Protein AF-A0A354TDZ9-F1 (afdb_monomer_lite)

Secondary structure (DSSP, 8-state):
-HHHHHHHHHHHHHHHHHHHHHHHHHHHHHHHHHHHHHHHHHHHHHHHHHHHHHHHSSPPPHHHHHHHHTTT-SS-GGGEEEESSPPP-GGG---SS--TTTT--EEEEE-SSSEEEEETTTTEES--SSHHHHHHHHHHHHHHHHHHHHHHHHHHHHHHHHTS--------

Sequence (172 aa):
MFLKLLSWLFYGAAILPTLVFVMTITGAERTAKENREQRQDLLNVAAVVEGFRQKHAYLPSKGEFNELTSDLCRHRPWQYELLTTQPSAERGFRLSNWSADEAQFAIRYWRGEWDEFYDSKSRQTTLDDTSEASFWIKDSLIFGWIGLGCACSGWLTARVRKKQPSRRLERD

Structure (mmCIF, N/CA/C/O backbone):
data_AF-A0A354TDZ9-F1
#
_entry.id   AF-A0A354TDZ9-F1
#
loop_
_atom_site.group_PDB
_atom_site.id
_atom_site.type_symbol
_atom_site.label_atom_id
_atom_site.label_alt_id
_atom_site.label_comp_id
_atom_site.label_asym_id
_atom_site.label_entity_id
_atom_site.label_seq_id
_atom_site.pdbx_PDB_ins_code
_atom_site.Cartn_x
_atom_site.Cartn_y
_atom_site.Cartn_z
_atom_site.occupancy
_atom_site.B_iso_or_equiv
_atom_site.auth_seq_id
_atom_site.auth_comp_id
_atom_site.auth_asym_id
_atom_site.auth_atom_id
_atom_site.pdbx_PDB_model_num
ATOM 1 N N . MET A 1 1 ? 38.192 -1.337 -44.338 1.00 64.50 1 MET A N 1
ATOM 2 C CA . MET A 1 1 ? 38.300 -1.291 -42.861 1.00 64.50 1 MET A CA 1
ATOM 3 C C . MET A 1 1 ? 37.267 -0.345 -42.239 1.00 64.50 1 MET A C 1
ATOM 5 O O . MET A 1 1 ? 36.463 -0.807 -41.442 1.00 64.50 1 MET A O 1
ATOM 9 N N . PHE A 1 2 ? 37.183 0.912 -42.693 1.00 68.69 2 PHE A N 1
ATOM 10 C CA . PHE A 1 2 ? 36.253 1.946 -42.196 1.00 68.69 2 PHE A CA 1
ATOM 11 C C . PHE A 1 2 ? 34.769 1.521 -42.100 1.00 68.69 2 PHE A C 1
ATOM 13 O O . PHE A 1 2 ? 34.106 1.733 -41.093 1.00 68.69 2 PHE A O 1
ATOM 20 N N . LEU A 1 3 ? 34.256 0.819 -43.114 1.00 63.66 3 LEU A N 1
ATOM 21 C CA . LEU A 1 3 ? 32.854 0.377 -4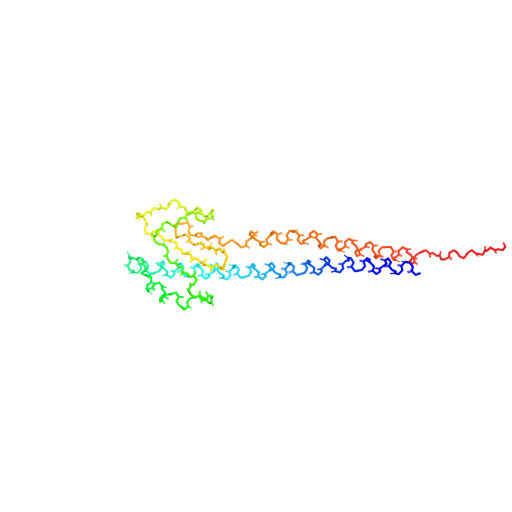3.165 1.00 63.66 3 LEU A CA 1
ATOM 22 C C . LEU A 1 3 ? 32.494 -0.745 -42.181 1.00 63.66 3 LEU A C 1
ATOM 24 O O . LEU A 1 3 ? 31.339 -0.841 -41.775 1.00 63.66 3 LEU A O 1
ATOM 28 N N . LYS A 1 4 ? 33.458 -1.593 -41.798 1.00 67.81 4 LYS A N 1
ATOM 29 C CA . LYS A 1 4 ? 33.232 -2.592 -40.741 1.00 67.81 4 LYS A CA 1
ATOM 30 C C . LYS A 1 4 ? 33.136 -1.891 -39.387 1.00 67.81 4 LYS A C 1
ATOM 32 O O . LYS A 1 4 ? 32.234 -2.197 -38.624 1.00 67.81 4 LYS A O 1
ATOM 37 N N . LEU A 1 5 ? 33.992 -0.898 -39.149 1.00 72.19 5 LEU A N 1
ATOM 38 C CA . LEU A 1 5 ? 33.957 -0.074 -37.940 1.00 72.19 5 LEU A CA 1
ATOM 39 C C . LEU A 1 5 ? 32.613 0.657 -37.790 1.00 72.19 5 LEU A C 1
ATOM 41 O O . LEU A 1 5 ? 32.006 0.609 -36.727 1.00 72.19 5 LEU A O 1
ATOM 45 N N . LEU A 1 6 ? 32.099 1.233 -38.883 1.00 70.62 6 LEU A N 1
ATOM 46 C CA . LEU A 1 6 ? 30.793 1.897 -38.901 1.00 70.62 6 LEU A CA 1
ATOM 47 C C . LEU A 1 6 ? 29.647 0.933 -38.544 1.00 70.62 6 LEU A C 1
ATOM 49 O O . LEU A 1 6 ? 28.806 1.247 -37.713 1.00 70.62 6 LEU A O 1
ATOM 53 N N . SER A 1 7 ? 29.636 -0.268 -39.132 1.00 66.44 7 SER A N 1
ATOM 54 C CA . SER A 1 7 ? 28.631 -1.297 -38.834 1.00 66.44 7 SER A CA 1
ATOM 55 C C . SER A 1 7 ? 28.655 -1.732 -37.368 1.00 66.44 7 SER A C 1
ATOM 57 O O . SER A 1 7 ? 27.592 -1.902 -36.781 1.00 66.44 7 SER A O 1
ATOM 59 N N . TRP A 1 8 ? 29.838 -1.900 -36.777 1.00 73.88 8 TRP A N 1
ATOM 60 C CA . TRP A 1 8 ? 29.976 -2.255 -35.363 1.00 73.88 8 TRP A CA 1
ATOM 61 C C . TRP A 1 8 ? 29.487 -1.139 -34.435 1.00 73.88 8 TRP A C 1
ATOM 63 O O . TRP A 1 8 ? 28.824 -1.432 -33.443 1.00 73.88 8 TRP A O 1
ATOM 73 N N . LEU A 1 9 ? 29.726 0.127 -34.792 1.00 74.00 9 LEU A N 1
ATOM 74 C CA . LEU A 1 9 ? 29.182 1.277 -34.064 1.00 74.00 9 LEU A CA 1
ATOM 75 C C . LEU A 1 9 ? 27.648 1.311 -34.112 1.00 74.00 9 LEU A C 1
ATOM 77 O O . LEU A 1 9 ? 27.023 1.538 -33.082 1.00 74.00 9 LEU A O 1
ATOM 81 N N . PHE A 1 10 ? 27.030 1.007 -35.260 1.00 69.12 10 PHE A N 1
ATOM 82 C CA . PHE A 1 10 ? 25.567 0.918 -35.369 1.00 69.12 10 PHE A CA 1
ATOM 83 C C . PHE A 1 10 ? 24.971 -0.232 -34.547 1.00 69.12 10 PHE A C 1
ATOM 85 O O . PHE A 1 10 ? 23.949 -0.040 -33.893 1.00 69.12 10 PHE A O 1
ATOM 92 N N . TYR A 1 11 ? 25.605 -1.410 -34.532 1.00 71.12 11 TYR A N 1
ATOM 93 C CA . TYR A 1 11 ? 25.144 -2.523 -33.693 1.00 71.12 11 TYR A CA 1
ATOM 94 C C . TYR A 1 11 ? 25.294 -2.211 -32.200 1.00 71.12 11 TYR A C 1
ATOM 96 O O . TYR A 1 11 ? 24.349 -2.421 -31.443 1.00 71.12 11 TYR A O 1
ATOM 104 N N . GLY A 1 12 ? 26.428 -1.642 -31.777 1.00 72.69 12 GLY A N 1
ATOM 105 C CA . GLY A 1 12 ? 26.620 -1.200 -30.392 1.00 72.69 12 GLY A CA 1
ATOM 106 C C . GLY A 1 12 ? 25.602 -0.135 -29.969 1.00 72.69 12 GLY A C 1
ATOM 107 O O . GLY A 1 12 ? 25.021 -0.231 -28.889 1.00 72.69 12 GLY A O 1
ATOM 108 N N . ALA A 1 13 ? 25.315 0.822 -30.857 1.00 73.56 13 ALA A N 1
ATOM 109 C CA . ALA A 1 13 ? 24.330 1.876 -30.629 1.00 73.56 13 ALA A CA 1
ATOM 110 C C . ALA A 1 13 ? 22.876 1.371 -30.590 1.00 73.56 13 ALA A C 1
ATOM 112 O O . ALA A 1 13 ? 22.037 2.038 -30.000 1.00 73.56 13 ALA A O 1
ATOM 113 N N . ALA A 1 14 ? 22.561 0.212 -31.181 1.00 70.81 14 ALA A N 1
ATOM 114 C CA . ALA A 1 14 ? 21.224 -0.388 -31.126 1.00 70.81 14 ALA A CA 1
ATOM 115 C C . ALA A 1 14 ? 21.026 -1.315 -29.911 1.00 70.81 14 ALA A C 1
ATOM 117 O O . ALA A 1 14 ? 19.924 -1.397 -29.367 1.00 70.81 14 ALA A O 1
ATOM 118 N N . ILE A 1 15 ? 22.081 -1.997 -29.453 1.00 78.81 15 ILE A N 1
ATOM 119 C CA . ILE A 1 15 ? 22.007 -2.947 -28.329 1.00 78.81 15 ILE A CA 1
ATOM 120 C C . ILE A 1 15 ? 21.742 -2.226 -27.003 1.00 78.81 15 ILE A C 1
ATOM 122 O O . ILE A 1 15 ? 20.898 -2.663 -26.225 1.00 78.81 15 ILE A O 1
ATOM 126 N N . LEU A 1 16 ? 22.431 -1.110 -26.758 1.00 75.38 16 LEU A N 1
ATOM 127 C CA . LEU A 1 16 ? 22.351 -0.373 -25.493 1.00 75.38 16 LEU A CA 1
ATOM 128 C C . LEU A 1 16 ? 20.934 0.171 -25.204 1.00 75.38 16 LEU A C 1
ATOM 130 O O . LEU A 1 16 ? 20.402 -0.133 -24.137 1.00 75.38 16 LEU A O 1
ATOM 134 N N . PRO A 1 17 ? 20.260 0.869 -26.141 1.00 75.19 17 PRO A N 1
ATOM 135 C CA . PRO A 1 17 ? 18.875 1.312 -25.957 1.00 75.19 17 PRO A CA 1
ATOM 136 C C . PRO A 1 17 ? 17.895 0.149 -25.794 1.00 75.19 17 PRO A C 1
ATOM 138 O O . PRO A 1 17 ? 16.965 0.238 -25.000 1.00 75.19 17 PRO A O 1
ATOM 141 N N . THR A 1 18 ? 18.121 -0.960 -26.506 1.00 72.88 18 THR A N 1
ATOM 142 C CA . THR A 1 18 ? 17.263 -2.151 -26.411 1.00 72.88 18 THR A CA 1
ATOM 143 C C . THR A 1 18 ? 17.387 -2.820 -25.039 1.00 72.88 18 THR A C 1
ATOM 145 O O . THR A 1 18 ? 16.381 -3.214 -24.457 1.00 72.88 18 THR A O 1
ATOM 148 N N . LEU A 1 19 ? 18.598 -2.910 -24.480 1.00 77.19 19 LEU A N 1
ATOM 149 C CA . LEU A 1 19 ? 18.806 -3.422 -23.121 1.00 77.19 19 LEU A CA 1
ATOM 150 C C . LEU A 1 19 ? 18.146 -2.525 -22.069 1.00 77.19 19 LEU A C 1
ATOM 152 O O . LEU A 1 19 ? 17.471 -3.039 -21.180 1.00 77.19 19 LEU A O 1
ATOM 156 N N . VAL A 1 20 ? 18.281 -1.202 -22.199 1.00 75.25 20 VAL A N 1
ATOM 157 C CA . VAL A 1 20 ? 17.606 -0.238 -21.312 1.00 75.25 20 VAL A CA 1
ATOM 158 C C . VAL A 1 20 ? 16.083 -0.376 -21.413 1.00 75.25 20 VAL A C 1
ATOM 160 O O . VAL A 1 20 ? 15.402 -0.399 -20.390 1.00 75.25 20 VAL A O 1
ATOM 163 N N . PHE A 1 21 ? 15.539 -0.549 -22.619 1.00 75.88 21 PHE A N 1
ATOM 164 C CA . PHE A 1 21 ? 14.111 -0.792 -22.838 1.00 75.88 21 PHE A CA 1
ATOM 165 C C . PHE A 1 21 ? 13.612 -2.070 -22.143 1.00 75.88 21 PHE A C 1
ATOM 167 O O . PHE A 1 21 ? 12.611 -2.050 -21.432 1.00 75.88 21 PHE A O 1
ATOM 174 N N . VAL A 1 22 ? 14.337 -3.183 -22.279 1.00 75.44 22 VAL A N 1
ATOM 175 C CA . VAL A 1 22 ? 13.959 -4.447 -21.625 1.00 75.44 22 VAL A CA 1
ATOM 176 C C . VAL A 1 22 ? 14.064 -4.340 -20.100 1.00 75.44 22 VAL A C 1
ATOM 178 O O . VAL A 1 22 ? 13.172 -4.805 -19.390 1.00 75.44 22 VAL A O 1
ATOM 181 N N . MET A 1 23 ? 15.117 -3.704 -19.576 1.00 74.44 23 MET A N 1
ATOM 182 C CA . MET A 1 23 ? 15.278 -3.493 -18.130 1.00 74.44 23 MET A CA 1
ATOM 183 C C . MET A 1 23 ? 14.179 -2.599 -17.543 1.00 74.44 23 MET A C 1
ATOM 185 O O . MET A 1 23 ? 13.682 -2.870 -16.455 1.00 74.44 23 MET A O 1
ATOM 189 N N . THR A 1 24 ? 13.766 -1.558 -18.264 1.00 72.75 24 THR A N 1
ATOM 190 C CA . THR A 1 24 ? 12.709 -0.642 -17.805 1.00 72.75 24 THR A CA 1
ATOM 191 C C . THR A 1 24 ? 11.328 -1.290 -17.826 1.00 72.75 24 THR A C 1
ATOM 193 O O . THR A 1 24 ? 10.590 -1.129 -16.859 1.00 72.75 24 THR A O 1
ATOM 196 N N . ILE A 1 25 ? 10.990 -2.085 -18.849 1.00 72.75 25 ILE A N 1
ATOM 197 C CA . ILE A 1 25 ? 9.718 -2.830 -18.878 1.00 72.75 25 ILE A CA 1
ATOM 198 C C . ILE A 1 25 ? 9.660 -3.868 -17.759 1.00 72.75 25 ILE A C 1
ATOM 200 O O . ILE A 1 25 ? 8.692 -3.904 -17.005 1.00 72.75 25 ILE A O 1
ATOM 204 N N . THR A 1 26 ? 10.698 -4.696 -17.628 1.00 73.31 26 THR A N 1
ATOM 205 C CA . THR A 1 26 ? 10.732 -5.746 -16.595 1.00 73.31 26 THR A CA 1
ATOM 206 C C . THR A 1 26 ? 10.712 -5.155 -15.183 1.00 73.31 26 THR A C 1
ATOM 208 O O . THR A 1 26 ? 10.031 -5.682 -14.303 1.00 73.31 26 THR A O 1
ATOM 211 N N . GLY A 1 27 ? 11.395 -4.025 -14.971 1.00 71.94 27 GLY A N 1
ATOM 212 C CA . GLY A 1 27 ? 11.308 -3.249 -13.735 1.00 71.94 27 GLY A CA 1
ATOM 213 C C . GLY A 1 27 ? 9.901 -2.706 -13.479 1.00 71.94 27 GLY A C 1
ATOM 214 O O . GLY A 1 27 ? 9.373 -2.887 -12.387 1.00 71.94 27 GLY A O 1
ATOM 215 N N . ALA A 1 28 ? 9.257 -2.115 -14.488 1.00 70.94 28 ALA A N 1
ATOM 216 C CA . ALA A 1 28 ? 7.908 -1.566 -14.364 1.00 70.94 28 ALA A CA 1
ATOM 217 C C . ALA A 1 28 ? 6.853 -2.643 -14.062 1.00 70.94 28 ALA A C 1
ATOM 219 O O . ALA A 1 28 ? 5.979 -2.419 -13.227 1.00 70.94 28 ALA A O 1
ATOM 220 N N . GLU A 1 29 ? 6.942 -3.821 -14.687 1.00 73.69 29 GLU A N 1
ATOM 221 C CA . GLU A 1 29 ? 6.055 -4.953 -14.389 1.00 73.69 29 GLU A CA 1
ATOM 222 C C . GLU A 1 29 ? 6.220 -5.440 -12.950 1.00 73.69 29 GLU A C 1
ATOM 224 O O . GLU A 1 29 ? 5.228 -5.712 -12.267 1.00 73.69 29 GLU A O 1
ATOM 229 N N . ARG A 1 30 ? 7.466 -5.517 -12.470 1.00 75.19 30 ARG A N 1
ATOM 230 C CA . ARG A 1 30 ? 7.756 -5.895 -11.089 1.00 75.19 30 ARG A CA 1
ATOM 231 C C . ARG A 1 30 ? 7.186 -4.878 -10.105 1.00 75.19 30 ARG A C 1
ATOM 233 O O . ARG A 1 30 ? 6.471 -5.281 -9.193 1.00 75.19 30 ARG A O 1
ATOM 240 N N . THR A 1 31 ? 7.422 -3.587 -10.324 1.00 75.25 31 THR A N 1
ATOM 241 C CA . THR A 1 31 ? 6.881 -2.522 -9.469 1.00 75.25 31 THR A CA 1
ATOM 242 C C . THR A 1 31 ? 5.354 -2.500 -9.495 1.00 75.25 31 THR A C 1
ATOM 244 O O . THR A 1 31 ? 4.724 -2.383 -8.450 1.00 75.25 31 THR A O 1
ATOM 247 N N . ALA A 1 32 ? 4.727 -2.688 -10.661 1.00 77.75 32 ALA A N 1
ATOM 248 C CA . ALA A 1 32 ? 3.271 -2.770 -10.764 1.00 77.75 32 ALA A CA 1
ATOM 249 C C . ALA A 1 32 ? 2.708 -3.976 -9.999 1.00 77.75 32 ALA A C 1
ATOM 251 O O . ALA A 1 32 ? 1.666 -3.874 -9.353 1.00 77.75 32 ALA A O 1
ATOM 252 N N . LYS A 1 33 ? 3.391 -5.124 -10.052 1.00 81.88 33 LYS A N 1
ATOM 253 C CA . LYS A 1 33 ? 3.007 -6.307 -9.280 1.00 81.88 33 LYS A CA 1
ATOM 254 C C . LYS A 1 33 ? 3.147 -6.063 -7.775 1.00 81.88 33 LYS A C 1
ATOM 256 O O . LYS A 1 33 ? 2.205 -6.347 -7.044 1.00 81.88 33 LYS A O 1
ATOM 261 N N . GLU A 1 34 ? 4.275 -5.515 -7.333 1.00 80.88 34 GLU A N 1
ATOM 262 C CA . GLU A 1 34 ? 4.520 -5.185 -5.923 1.00 80.88 34 GLU A CA 1
ATOM 263 C C . GLU A 1 34 ? 3.490 -4.165 -5.402 1.00 80.88 34 GLU A C 1
ATOM 265 O O . GLU A 1 34 ? 2.913 -4.374 -4.337 1.00 80.88 34 GLU A O 1
ATOM 270 N N . ASN A 1 35 ? 3.158 -3.130 -6.183 1.00 80.94 35 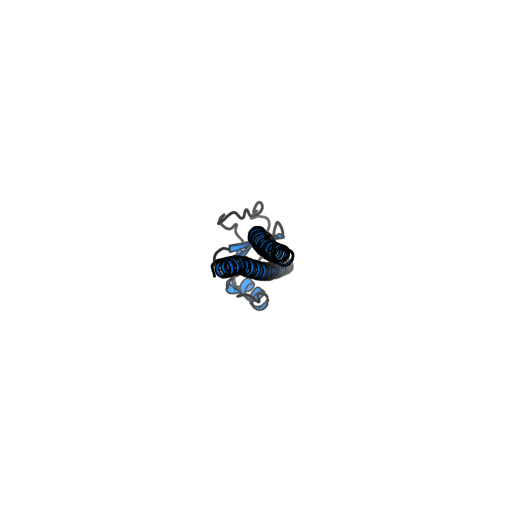ASN A N 1
ATOM 271 C CA . ASN A 1 35 ? 2.123 -2.152 -5.829 1.00 80.94 35 ASN A CA 1
ATOM 272 C C . ASN A 1 35 ? 0.736 -2.802 -5.691 1.00 80.94 35 ASN A C 1
ATOM 274 O O . ASN A 1 35 ? 0.016 -2.503 -4.740 1.00 80.94 35 ASN A O 1
ATOM 278 N N . ARG A 1 36 ? 0.361 -3.722 -6.595 1.00 84.25 36 ARG A N 1
ATOM 279 C CA . ARG A 1 36 ? -0.909 -4.470 -6.500 1.00 84.25 36 ARG A CA 1
ATOM 280 C C . ARG A 1 36 ? -0.969 -5.338 -5.250 1.00 84.25 36 ARG A C 1
ATOM 282 O O . ARG A 1 36 ? -2.006 -5.391 -4.595 1.00 84.25 36 ARG A O 1
ATOM 289 N N . GLU A 1 37 ? 0.126 -6.023 -4.931 1.00 85.44 37 GLU A N 1
ATOM 290 C CA . GLU A 1 37 ? 0.225 -6.855 -3.729 1.00 85.44 37 GLU A CA 1
ATOM 291 C C . GLU A 1 37 ? 0.111 -5.995 -2.460 1.00 85.44 37 GLU A C 1
ATOM 293 O O . GLU A 1 37 ? -0.713 -6.294 -1.601 1.00 85.44 37 GLU A O 1
ATOM 298 N N . GLN A 1 38 ? 0.829 -4.871 -2.384 1.00 84.81 38 GLN A N 1
ATOM 299 C CA . GLN A 1 38 ? 0.745 -3.924 -1.262 1.00 84.81 38 GLN A CA 1
ATOM 300 C C . GLN A 1 38 ? -0.646 -3.301 -1.120 1.00 84.81 38 GLN A C 1
ATOM 302 O O . GLN A 1 38 ? -1.167 -3.164 -0.013 1.00 84.81 38 GLN A O 1
ATOM 307 N N . ARG A 1 39 ? -1.279 -2.946 -2.242 1.00 86.44 39 ARG A N 1
ATOM 308 C CA . ARG A 1 39 ? -2.654 -2.445 -2.262 1.00 86.44 39 ARG A CA 1
ATOM 309 C C . ARG A 1 39 ? -3.622 -3.487 -1.714 1.00 86.44 39 ARG A C 1
ATOM 311 O O . ARG A 1 39 ? -4.485 -3.150 -0.906 1.00 86.44 39 ARG A O 1
ATOM 318 N N . GLN A 1 40 ? -3.484 -4.741 -2.135 1.00 88.56 40 GLN A N 1
ATOM 319 C CA . GLN A 1 40 ? -4.323 -5.822 -1.635 1.00 88.56 40 GLN A CA 1
ATOM 320 C C . GLN A 1 40 ? -4.105 -6.052 -0.135 1.00 88.56 40 GLN A C 1
ATOM 322 O O . GLN A 1 40 ? -5.084 -6.220 0.588 1.00 88.56 40 GLN A O 1
ATOM 327 N N . ASP A 1 41 ? -2.858 -6.003 0.340 1.00 88.38 41 ASP A N 1
ATOM 328 C CA . ASP A 1 41 ? -2.534 -6.118 1.765 1.00 88.38 41 ASP A CA 1
ATOM 329 C C . ASP A 1 41 ? -3.195 -4.982 2.573 1.00 88.38 41 ASP A C 1
ATOM 331 O O . ASP A 1 41 ? -3.889 -5.251 3.554 1.00 88.38 41 ASP A O 1
ATOM 335 N N . LEU A 1 42 ? -3.101 -3.727 2.114 1.00 88.38 42 LEU A N 1
ATOM 336 C CA . LEU A 1 42 ? -3.795 -2.582 2.724 1.00 88.38 42 LEU A CA 1
ATOM 337 C C . LEU A 1 42 ? -5.314 -2.773 2.795 1.00 88.38 42 LEU A C 1
ATOM 339 O O . LEU A 1 42 ? -5.926 -2.493 3.827 1.00 88.38 42 LEU A O 1
ATOM 343 N N . LEU A 1 43 ? -5.929 -3.258 1.714 1.00 90.25 43 LEU A N 1
ATOM 344 C CA . LEU A 1 43 ? -7.367 -3.525 1.672 1.00 90.25 43 LEU A CA 1
ATOM 345 C C . LEU A 1 43 ? -7.766 -4.665 2.617 1.00 90.25 43 LEU A C 1
ATOM 347 O O . LEU A 1 43 ? -8.815 -4.587 3.256 1.00 90.25 43 LEU A O 1
ATOM 351 N N . ASN A 1 44 ? -6.934 -5.699 2.744 1.00 91.44 44 ASN A N 1
ATOM 352 C CA . ASN A 1 44 ? -7.167 -6.798 3.678 1.00 91.44 44 ASN A CA 1
ATOM 353 C C . ASN A 1 44 ? -7.097 -6.307 5.131 1.00 91.44 44 ASN A C 1
ATOM 355 O O . ASN A 1 44 ? -7.985 -6.616 5.925 1.00 91.44 44 ASN A O 1
ATOM 359 N N . VAL A 1 45 ? -6.091 -5.493 5.467 1.00 91.62 45 VAL A N 1
ATOM 360 C CA . VAL A 1 45 ? -5.974 -4.863 6.792 1.00 91.62 45 VAL A CA 1
ATOM 361 C C . VAL A 1 45 ? -7.191 -3.981 7.073 1.00 91.62 45 VAL A C 1
ATOM 363 O O . VAL A 1 45 ? -7.804 -4.095 8.135 1.00 91.62 45 VAL A O 1
ATOM 366 N N . ALA A 1 46 ? -7.604 -3.159 6.105 1.00 92.69 46 ALA A N 1
ATOM 367 C CA . ALA A 1 46 ? -8.804 -2.334 6.214 1.00 92.69 46 ALA A CA 1
ATOM 368 C C . ALA A 1 46 ? -10.067 -3.160 6.467 1.00 92.69 46 ALA A C 1
ATOM 370 O O . ALA A 1 46 ? -10.868 -2.804 7.332 1.00 92.69 46 ALA A O 1
ATOM 371 N N . ALA A 1 47 ? -10.232 -4.276 5.756 1.00 93.62 47 ALA A N 1
ATOM 372 C CA . ALA A 1 47 ? -11.367 -5.172 5.927 1.00 93.62 47 ALA A CA 1
ATOM 373 C C . ALA A 1 47 ? -11.407 -5.795 7.331 1.00 93.62 47 ALA A C 1
ATOM 375 O O . ALA A 1 47 ? -12.486 -5.926 7.910 1.00 93.62 47 ALA A O 1
ATOM 376 N N . VAL A 1 48 ? -10.251 -6.136 7.907 1.00 94.00 48 VAL A N 1
ATOM 377 C CA . VAL A 1 48 ? -10.179 -6.680 9.271 1.00 94.00 48 VAL A CA 1
ATOM 378 C C . VAL A 1 48 ? -10.498 -5.621 10.321 1.00 94.00 48 VAL A C 1
ATOM 380 O O . VAL A 1 48 ? -11.267 -5.902 11.241 1.00 94.00 48 VAL A O 1
ATOM 383 N N . VAL A 1 49 ? -10.005 -4.391 10.161 1.00 93.44 49 VAL A N 1
ATOM 384 C CA . VAL A 1 49 ? -10.370 -3.271 11.048 1.00 93.44 49 VAL A CA 1
ATOM 385 C C . VAL A 1 49 ? -11.866 -2.958 10.957 1.00 93.44 49 VAL A C 1
ATOM 387 O O . VAL A 1 49 ? -12.521 -2.776 11.983 1.00 93.44 49 VAL A O 1
ATOM 390 N N . GLU A 1 50 ? -12.435 -2.953 9.749 1.00 93.12 50 GLU A N 1
ATOM 391 C CA . GLU A 1 50 ? -13.878 -2.798 9.530 1.00 93.12 50 GLU A CA 1
ATOM 392 C C . GLU A 1 50 ? -14.686 -3.907 10.209 1.00 93.12 50 GLU A C 1
ATOM 394 O O . GLU A 1 50 ? -15.651 -3.624 10.921 1.00 93.12 50 GLU A O 1
ATOM 399 N N . GLY A 1 51 ? -14.283 -5.167 10.031 1.00 94.00 51 GLY A N 1
ATOM 400 C CA . GLY A 1 51 ? -14.938 -6.314 10.658 1.00 94.00 51 GLY A CA 1
ATOM 401 C C . GLY A 1 51 ? -14.870 -6.257 12.185 1.00 94.00 51 GLY A C 1
ATOM 402 O O . GLY A 1 51 ? -15.870 -6.506 12.861 1.00 94.00 51 GLY A O 1
ATOM 403 N N . PHE A 1 52 ? -13.722 -5.855 12.735 1.00 94.31 52 PHE A N 1
ATOM 404 C CA . PHE A 1 52 ? -13.567 -5.620 14.167 1.00 94.31 52 PHE A CA 1
ATOM 405 C C . PHE A 1 52 ? -14.522 -4.526 14.653 1.00 94.31 52 PHE A C 1
ATOM 407 O O . PHE A 1 52 ? -15.284 -4.748 15.595 1.00 94.31 52 PHE A O 1
ATOM 414 N N . ARG A 1 53 ? -14.558 -3.378 13.964 1.00 92.06 53 ARG A N 1
ATOM 415 C CA . ARG A 1 53 ? -15.450 -2.261 14.298 1.00 92.06 53 ARG A CA 1
ATOM 416 C C . ARG A 1 53 ? -16.917 -2.674 14.270 1.00 92.06 53 ARG A C 1
ATOM 418 O O . ARG A 1 53 ? -17.660 -2.325 15.179 1.00 92.06 53 ARG A O 1
ATOM 425 N N . GLN A 1 54 ? -17.342 -3.426 13.258 1.00 92.56 54 GLN A N 1
ATOM 426 C CA . GLN A 1 54 ? -18.723 -3.908 13.151 1.00 92.56 54 GLN A CA 1
ATOM 427 C C . GLN A 1 54 ? -19.099 -4.845 14.302 1.00 92.56 54 GLN A C 1
ATOM 429 O O . GLN A 1 54 ? -20.229 -4.808 14.781 1.00 92.56 54 GLN A O 1
ATOM 434 N N . LYS A 1 55 ? -18.152 -5.666 14.765 1.00 96.12 55 LYS A N 1
ATOM 435 C CA . LYS A 1 55 ? -18.366 -6.616 15.859 1.00 96.12 55 LYS A CA 1
ATOM 436 C C . LYS A 1 55 ? -18.352 -5.957 17.240 1.00 96.12 55 LYS A C 1
ATOM 438 O O . LYS A 1 55 ? -19.095 -6.384 18.119 1.00 96.12 55 LYS A O 1
ATOM 443 N N . HIS A 1 56 ? -17.505 -4.951 17.435 1.00 92.81 56 HIS A N 1
ATOM 444 C CA . HIS A 1 56 ? -17.208 -4.387 18.753 1.00 92.81 56 HIS A CA 1
ATOM 445 C C . HIS A 1 56 ? -17.740 -2.959 18.967 1.00 92.81 56 HIS A C 1
ATOM 447 O O . HIS A 1 56 ? -17.754 -2.487 20.098 1.00 92.81 56 HIS A O 1
ATOM 453 N N . ALA A 1 57 ? -18.212 -2.280 17.917 1.00 90.81 57 ALA A N 1
ATOM 454 C CA . ALA A 1 57 ? -18.668 -0.883 17.919 1.00 90.81 57 ALA A CA 1
ATOM 455 C C . ALA A 1 57 ? -17.603 0.158 18.339 1.00 90.81 57 ALA A C 1
ATOM 457 O O . ALA A 1 57 ? -17.934 1.316 18.586 1.00 90.81 57 ALA A O 1
ATOM 458 N N . TYR A 1 58 ? -16.322 -0.224 18.371 1.00 91.19 58 TYR A N 1
ATOM 459 C CA . TYR A 1 58 ? -15.175 0.662 18.582 1.00 91.19 58 TYR A CA 1
ATOM 460 C C . TYR A 1 58 ? -14.016 0.286 17.641 1.00 91.19 58 TYR A C 1
ATOM 462 O O . TYR A 1 58 ? -14.006 -0.799 17.058 1.00 91.19 58 TYR A O 1
ATOM 470 N N . LEU A 1 59 ? -13.057 1.198 17.448 1.00 92.12 59 LEU A N 1
ATOM 471 C CA . LEU A 1 59 ? -11.852 0.943 16.646 1.00 92.12 59 LEU A CA 1
ATOM 472 C C . LEU A 1 59 ? -10.790 0.219 17.482 1.00 92.12 59 LEU A C 1
ATOM 474 O O . LEU A 1 59 ? -10.615 0.582 18.645 1.00 92.12 59 LEU A O 1
ATOM 478 N N . PRO A 1 60 ? -10.050 -0.749 16.914 1.00 92.88 60 PRO A N 1
ATOM 479 C CA . PRO A 1 60 ? -9.064 -1.498 17.678 1.00 92.88 60 PRO A CA 1
ATOM 480 C C . PRO A 1 60 ? -7.981 -0.564 18.228 1.00 92.88 60 PRO A C 1
ATOM 482 O O . PRO A 1 60 ? -7.507 0.350 17.550 1.00 92.88 60 PRO A O 1
ATOM 485 N N . SER A 1 61 ? -7.578 -0.802 19.471 1.00 92.81 61 SER A N 1
ATOM 486 C CA . SER A 1 61 ? -6.407 -0.164 20.065 1.00 92.81 61 SER A CA 1
ATOM 487 C C . SER A 1 61 ? -5.135 -0.557 19.309 1.00 92.81 61 SER A C 1
ATOM 489 O O . SER A 1 61 ? -5.111 -1.525 18.553 1.00 92.81 61 SER A O 1
ATOM 491 N N . LYS A 1 62 ? -4.024 0.149 19.543 1.00 90.06 62 LYS A N 1
ATOM 492 C CA . LYS A 1 62 ? -2.738 -0.173 18.900 1.00 90.06 62 LYS A CA 1
ATOM 493 C C . LYS A 1 62 ? -2.289 -1.624 19.144 1.00 90.06 62 LYS A C 1
ATOM 495 O O . LYS A 1 62 ? -1.719 -2.240 18.251 1.00 90.06 62 LYS A O 1
ATOM 500 N N . GLY A 1 63 ? -2.542 -2.162 20.340 1.00 90.00 63 GLY A N 1
ATOM 501 C CA . GLY A 1 63 ? -2.223 -3.552 20.678 1.00 90.00 63 GLY A CA 1
ATOM 502 C C . GLY A 1 63 ? -3.088 -4.547 19.904 1.00 90.00 63 GLY A C 1
ATOM 503 O O . GLY A 1 63 ? -2.547 -5.415 19.227 1.00 90.00 63 GLY A O 1
ATOM 504 N N . GLU A 1 64 ? -4.411 -4.356 19.936 1.00 92.75 64 GLU A N 1
ATOM 505 C CA . GLU A 1 64 ? -5.369 -5.192 19.194 1.00 92.75 64 GLU A CA 1
ATOM 506 C C . GLU A 1 64 ? -5.124 -5.114 17.684 1.00 92.75 64 GLU A C 1
ATOM 508 O O . GLU A 1 64 ? -5.167 -6.125 16.998 1.00 92.75 64 GLU A O 1
ATOM 513 N N . PHE A 1 65 ? -4.817 -3.930 17.152 1.00 92.44 65 PHE A N 1
ATOM 514 C CA . PHE A 1 65 ? -4.497 -3.750 15.739 1.00 92.44 65 PHE A CA 1
ATOM 515 C C . PHE A 1 65 ? -3.266 -4.565 15.330 1.00 92.44 65 PHE A C 1
ATOM 517 O O . PHE A 1 65 ? -3.300 -5.259 14.316 1.00 92.44 65 PHE A O 1
ATOM 524 N N . ASN A 1 66 ? -2.195 -4.524 16.125 1.00 89.44 66 ASN A N 1
ATOM 525 C CA . ASN A 1 66 ? -0.988 -5.304 15.849 1.00 89.44 66 ASN A CA 1
ATOM 526 C C . ASN A 1 66 ? -1.257 -6.816 15.896 1.00 89.44 66 ASN A C 1
ATOM 528 O O . ASN A 1 66 ? -0.696 -7.553 15.093 1.00 89.44 66 ASN A O 1
ATOM 532 N N . GLU A 1 67 ? -2.117 -7.271 16.808 1.00 90.00 67 GLU A N 1
ATOM 533 C CA . GLU A 1 67 ? -2.524 -8.678 16.909 1.00 90.00 67 GLU A CA 1
ATOM 534 C C . GLU A 1 67 ? -3.412 -9.103 15.729 1.00 90.00 67 GLU A C 1
ATOM 536 O O . GLU A 1 67 ? -3.199 -10.150 15.132 1.00 90.00 67 GLU A O 1
ATOM 541 N N . LEU A 1 68 ? -4.362 -8.259 15.321 1.00 90.12 68 LEU A N 1
ATOM 542 C CA . LEU A 1 68 ? -5.241 -8.518 14.177 1.00 90.12 68 LEU A CA 1
ATOM 543 C C . LEU A 1 68 ? -4.486 -8.574 12.846 1.00 90.12 68 LEU A C 1
ATOM 545 O O . LEU A 1 68 ? -4.930 -9.236 11.910 1.00 90.12 68 LEU A O 1
ATOM 549 N N . THR A 1 69 ? -3.381 -7.838 12.738 1.00 88.94 69 THR A N 1
ATOM 550 C CA . THR A 1 69 ? -2.639 -7.664 11.482 1.00 88.94 69 THR A CA 1
ATOM 551 C C . THR A 1 69 ? -1.361 -8.487 11.392 1.00 88.94 69 THR A C 1
ATOM 553 O O . THR A 1 69 ? -0.796 -8.576 10.299 1.00 88.94 69 THR A O 1
ATOM 556 N N . SER A 1 70 ? -0.930 -9.140 12.479 1.00 84.06 70 SER A N 1
ATOM 557 C CA . SER A 1 70 ? 0.310 -9.930 12.514 1.00 84.06 70 SER A CA 1
ATOM 558 C C . SER A 1 70 ? 0.362 -11.007 11.431 1.00 84.06 70 SER A C 1
ATOM 560 O O . SER A 1 70 ? 1.424 -11.244 10.856 1.00 84.06 70 SER A O 1
ATOM 562 N N . ASP A 1 71 ? -0.792 -11.603 11.124 1.00 82.12 71 ASP A N 1
ATOM 563 C CA . ASP A 1 71 ? -0.908 -12.759 10.231 1.00 82.12 71 ASP A CA 1
ATOM 564 C C . ASP A 1 71 ? -1.364 -12.378 8.812 1.00 82.12 71 ASP A C 1
ATOM 566 O O . ASP A 1 71 ? -1.305 -13.195 7.891 1.00 82.12 71 ASP A O 1
ATOM 570 N N . LEU A 1 72 ? -1.823 -11.137 8.614 1.00 78.81 72 LEU A N 1
ATOM 571 C CA . LEU A 1 72 ? -2.365 -10.663 7.334 1.00 78.81 72 LEU A CA 1
ATOM 572 C C . LEU A 1 72 ? -1.274 -10.180 6.384 1.00 78.81 72 LEU A C 1
ATOM 574 O O . LEU A 1 72 ? -1.389 -10.327 5.167 1.00 78.81 72 LEU A O 1
ATOM 578 N N . CYS A 1 73 ? -0.222 -9.581 6.934 1.00 69.50 73 CYS A N 1
ATOM 579 C CA . CYS A 1 73 ? 0.768 -8.877 6.141 1.00 69.50 73 CYS A CA 1
ATOM 580 C C . CYS A 1 73 ? 1.913 -9.820 5.767 1.00 69.50 73 CYS A C 1
ATOM 582 O O . CYS A 1 73 ? 2.812 -10.078 6.567 1.00 69.50 73 CYS A O 1
ATOM 584 N N . ARG A 1 74 ? 1.939 -10.275 4.505 1.00 67.12 74 ARG A N 1
ATOM 585 C CA . ARG A 1 74 ? 3.124 -10.955 3.940 1.00 67.12 74 ARG A CA 1
ATOM 586 C C . ARG A 1 74 ? 4.361 -10.061 3.999 1.00 67.12 74 ARG A C 1
ATOM 588 O O . ARG A 1 74 ? 5.482 -10.547 4.135 1.00 67.12 74 ARG A O 1
ATOM 595 N N . HIS A 1 75 ? 4.139 -8.752 3.911 1.00 59.94 75 HIS A N 1
ATOM 596 C CA . HIS A 1 75 ? 5.165 -7.728 3.935 1.00 59.94 75 HIS A CA 1
ATOM 597 C C . HIS A 1 75 ? 5.128 -7.021 5.293 1.00 59.94 75 HIS A C 1
ATOM 599 O O . HIS A 1 75 ? 4.255 -6.203 5.551 1.00 59.94 75 HIS A O 1
ATOM 605 N N . ARG A 1 76 ? 6.075 -7.394 6.165 1.00 64.56 76 ARG A N 1
ATOM 606 C CA . ARG A 1 76 ? 6.513 -6.680 7.382 1.00 64.56 76 ARG A CA 1
ATOM 607 C C . ARG A 1 76 ? 5.387 -5.952 8.162 1.00 64.56 76 ARG A C 1
ATOM 609 O O . ARG A 1 76 ? 5.182 -4.757 7.952 1.00 64.56 76 ARG A O 1
ATOM 616 N N . PRO A 1 77 ? 4.727 -6.605 9.136 1.00 59.12 77 PRO A N 1
ATOM 617 C CA . PRO A 1 77 ? 3.565 -6.052 9.852 1.00 59.12 77 PRO A CA 1
ATOM 618 C C . PRO A 1 77 ? 3.835 -4.733 10.601 1.00 59.12 77 PRO A C 1
ATOM 620 O O . PRO A 1 77 ? 2.930 -3.926 10.776 1.00 59.12 77 PRO A O 1
ATOM 623 N N . TRP A 1 78 ? 5.087 -4.442 10.969 1.00 60.28 78 TRP A N 1
ATOM 624 C CA . TRP A 1 78 ? 5.488 -3.175 11.608 1.00 60.28 78 TRP A CA 1
ATOM 625 C C . TRP A 1 78 ? 5.440 -1.944 10.689 1.00 60.28 78 TRP A C 1
ATOM 627 O O . TRP A 1 78 ? 5.810 -0.851 11.113 1.00 60.28 78 TRP A O 1
ATOM 637 N N . GLN A 1 79 ? 5.038 -2.105 9.429 1.00 79.50 79 GLN A N 1
ATOM 638 C CA . GLN A 1 79 ? 4.893 -1.000 8.483 1.00 79.50 79 GLN A CA 1
ATOM 639 C C . GLN A 1 79 ? 3.498 -0.370 8.495 1.00 79.50 79 GLN A C 1
ATOM 641 O O . GLN A 1 79 ? 3.328 0.675 7.873 1.00 79.50 79 GLN A O 1
ATOM 646 N N . TYR A 1 80 ? 2.527 -0.975 9.187 1.00 86.44 80 TYR A N 1
ATOM 647 C CA . TYR A 1 80 ? 1.149 -0.498 9.228 1.00 86.44 80 TYR A CA 1
ATOM 648 C C . TYR A 1 80 ? 0.860 0.260 10.521 1.00 86.44 80 TYR A C 1
ATOM 650 O O . TYR A 1 80 ? 1.245 -0.166 11.608 1.00 86.44 80 TYR A O 1
ATOM 658 N N . GLU A 1 81 ? 0.138 1.370 10.413 1.00 89.94 81 GLU A N 1
ATOM 659 C CA . GLU A 1 81 ? -0.359 2.115 11.565 1.00 89.94 81 GLU A CA 1
ATOM 660 C C . GLU A 1 81 ? -1.820 2.509 11.356 1.00 89.94 81 GLU A C 1
ATOM 662 O O . GLU A 1 81 ? -2.194 3.043 10.311 1.00 89.94 81 GLU A O 1
ATOM 667 N N . LEU A 1 82 ? -2.646 2.253 12.371 1.00 90.50 82 LEU A N 1
ATOM 668 C CA . LEU A 1 82 ? -4.019 2.732 12.411 1.00 90.50 82 LEU A CA 1
ATOM 669 C C . LEU A 1 82 ? -4.044 4.188 12.873 1.00 90.50 82 LEU A C 1
ATOM 671 O O . LEU A 1 82 ? -3.632 4.508 13.988 1.00 90.50 82 LEU A O 1
ATOM 675 N N . LEU A 1 83 ? -4.580 5.055 12.025 1.00 88.69 83 LEU A N 1
ATOM 676 C CA . LEU A 1 83 ? -4.775 6.466 12.306 1.00 88.69 83 LEU A CA 1
ATOM 677 C C . LEU A 1 83 ? -6.249 6.719 12.613 1.00 88.69 83 LEU A C 1
ATOM 679 O O . LEU A 1 83 ? -7.123 6.519 11.770 1.00 88.69 83 LEU A O 1
ATOM 683 N N . THR A 1 84 ? -6.517 7.163 13.836 1.00 84.56 84 THR A N 1
ATOM 684 C CA . THR A 1 84 ? -7.853 7.571 14.306 1.00 84.56 84 THR A CA 1
ATOM 685 C C . THR A 1 84 ? -8.031 9.087 14.313 1.00 84.56 84 THR A C 1
ATOM 687 O O . THR A 1 84 ? -9.127 9.594 14.535 1.00 84.56 84 THR A O 1
ATOM 690 N N . THR A 1 85 ? -6.953 9.820 14.050 1.00 78.25 85 THR A N 1
ATOM 691 C CA . THR A 1 85 ? -6.939 11.265 13.856 1.00 78.25 85 THR A CA 1
ATOM 692 C C . THR A 1 85 ? -6.493 11.573 12.438 1.00 78.25 85 THR A C 1
ATOM 694 O O . THR A 1 85 ? -5.786 10.781 11.813 1.00 78.25 85 THR A O 1
ATOM 697 N N . GLN A 1 86 ? -6.903 12.735 11.930 1.00 73.44 86 GLN A N 1
ATOM 698 C CA . GLN A 1 86 ? -6.463 13.197 10.624 1.00 73.44 86 GLN A CA 1
ATOM 699 C C . GLN A 1 86 ? -4.925 13.312 10.629 1.00 73.44 86 GLN A C 1
ATOM 701 O O . GLN A 1 86 ? -4.400 14.118 11.403 1.00 73.44 86 GLN A O 1
ATOM 706 N N . PRO A 1 87 ? -4.182 12.544 9.810 1.00 68.56 87 PRO A N 1
ATOM 707 C CA . PRO A 1 87 ? -2.762 12.785 9.624 1.00 68.56 87 PRO A CA 1
ATOM 708 C C . PRO A 1 87 ? -2.542 14.224 9.156 1.00 68.56 87 PRO A C 1
ATOM 710 O O . PRO A 1 87 ? -3.312 14.760 8.349 1.00 68.56 87 PRO A O 1
ATOM 713 N N . SER A 1 88 ? -1.480 14.853 9.667 1.00 61.72 88 SER A N 1
ATOM 714 C CA . SER A 1 88 ? -0.964 16.096 9.096 1.00 61.72 88 SER A CA 1
ATOM 715 C C . SER A 1 88 ? -0.791 15.890 7.594 1.00 61.72 88 SER A C 1
ATOM 717 O O . SER A 1 88 ? -0.450 14.793 7.160 1.00 61.72 88 SER A O 1
ATOM 719 N N . ALA A 1 89 ? -1.078 16.920 6.795 1.00 55.59 89 ALA A N 1
ATOM 720 C CA . ALA A 1 89 ? -1.072 16.870 5.331 1.00 55.59 89 ALA A CA 1
ATOM 721 C C . ALA A 1 89 ? 0.346 16.683 4.744 1.00 55.59 89 ALA A C 1
ATOM 723 O O . ALA A 1 89 ? 0.836 17.501 3.963 1.00 55.59 89 ALA A O 1
ATOM 724 N N . GLU A 1 90 ? 1.035 15.621 5.139 1.00 53.34 90 GLU A N 1
ATOM 725 C CA . GLU A 1 90 ? 2.328 15.229 4.629 1.00 53.34 90 GLU A CA 1
ATOM 726 C C . GLU A 1 90 ? 2.120 14.649 3.232 1.00 53.34 90 GLU A C 1
ATOM 728 O O . GLU A 1 90 ? 1.528 13.594 3.036 1.00 53.34 90 GLU A O 1
ATOM 733 N N . ARG A 1 91 ? 2.588 15.412 2.241 1.00 51.38 91 ARG A N 1
ATOM 734 C CA . ARG A 1 91 ? 2.686 15.028 0.827 1.00 51.38 91 ARG A CA 1
ATOM 735 C C . ARG A 1 91 ? 1.355 14.679 0.152 1.00 51.38 91 ARG A C 1
ATOM 737 O O . ARG A 1 91 ? 1.122 13.562 -0.286 1.00 51.38 91 ARG A O 1
ATOM 744 N N . GLY A 1 92 ? 0.520 15.696 -0.060 1.00 51.09 92 GLY A N 1
ATOM 745 C CA . GLY A 1 92 ? -0.438 15.714 -1.178 1.00 51.09 92 GLY A CA 1
ATOM 746 C C . GLY A 1 92 ? -1.659 14.796 -1.064 1.00 51.09 92 GLY A C 1
ATOM 747 O O . GLY A 1 92 ? -2.594 14.963 -1.846 1.00 51.09 92 GLY A O 1
ATOM 748 N N . PHE A 1 93 ? -1.715 13.899 -0.077 1.00 58.69 93 PHE A N 1
ATOM 749 C CA . PHE A 1 93 ? -2.919 13.137 0.212 1.00 58.69 93 PHE A CA 1
ATOM 750 C C . PHE A 1 93 ? -3.919 14.008 0.973 1.00 58.69 93 PHE A C 1
ATOM 752 O O . PHE A 1 93 ? -3.768 14.302 2.160 1.00 58.69 93 PHE A O 1
ATOM 759 N N . ARG A 1 94 ? -4.959 14.458 0.270 1.00 59.06 94 ARG A N 1
ATOM 760 C CA . ARG A 1 94 ? -6.138 15.036 0.911 1.00 59.06 94 ARG A CA 1
ATOM 761 C C . ARG A 1 94 ? -7.052 13.887 1.294 1.00 59.06 94 ARG A C 1
ATOM 763 O O . ARG A 1 94 ? -7.828 13.429 0.459 1.00 59.06 94 ARG A O 1
ATOM 770 N N . LEU A 1 95 ? -6.970 13.452 2.549 1.00 62.22 95 LEU A N 1
ATOM 771 C CA . LEU A 1 95 ? -8.060 12.684 3.139 1.00 62.22 95 LEU A CA 1
ATOM 772 C C . LEU A 1 95 ? -9.360 13.432 2.870 1.00 62.22 95 LEU A C 1
ATOM 774 O O . LEU A 1 95 ? -9.444 14.647 3.091 1.00 62.22 95 LEU A O 1
ATOM 778 N N . SER A 1 96 ? -10.337 12.714 2.323 1.00 63.19 96 SER A N 1
ATOM 779 C CA . SER A 1 96 ? -11.675 13.254 2.115 1.00 63.19 96 SER A CA 1
ATOM 780 C C . SER A 1 96 ? -12.167 13.879 3.424 1.00 63.19 96 SER A C 1
ATOM 782 O O . SER A 1 96 ? -11.812 13.363 4.475 1.00 63.19 96 SER A O 1
ATOM 784 N N . ASN A 1 97 ? -12.909 15.000 3.367 1.00 64.56 97 ASN A N 1
ATOM 785 C CA . ASN A 1 97 ? -13.357 15.809 4.519 1.00 64.56 97 ASN A CA 1
ATOM 786 C C . ASN A 1 97 ? -13.448 14.998 5.827 1.00 64.56 97 ASN A C 1
ATOM 788 O O . ASN A 1 97 ? -14.483 14.368 6.091 1.00 64.56 97 ASN A O 1
ATOM 792 N N . TRP A 1 98 ? -12.343 14.981 6.581 1.00 68.12 98 TRP A N 1
ATOM 793 C CA . TRP A 1 98 ? -12.202 14.148 7.767 1.00 68.12 98 TRP A CA 1
ATOM 794 C C . TRP A 1 98 ? -13.165 14.688 8.813 1.00 68.12 98 TRP A C 1
ATOM 796 O O . TRP A 1 98 ? -13.136 15.879 9.121 1.00 68.12 98 TRP A O 1
ATOM 806 N N . SER A 1 99 ? -14.042 13.834 9.325 1.00 66.75 99 SER A N 1
ATOM 807 C CA . SER A 1 99 ? -14.975 14.199 10.385 1.00 66.75 99 SER A CA 1
ATOM 808 C C . SER A 1 99 ? -14.670 13.343 11.597 1.00 66.75 99 SER A C 1
ATOM 810 O O . SER A 1 99 ? -14.663 12.122 11.488 1.00 66.75 99 SER A O 1
ATOM 812 N N . ALA A 1 100 ? -14.423 13.980 12.740 1.00 63.56 100 ALA A N 1
ATOM 813 C CA . ALA A 1 100 ? -14.206 13.278 14.003 1.00 63.56 100 ALA A CA 1
ATOM 814 C C . ALA A 1 100 ? -15.474 12.557 14.510 1.00 63.56 100 ALA A C 1
ATOM 816 O O . ALA A 1 100 ? -15.365 11.645 15.325 1.00 63.56 100 ALA A O 1
ATOM 817 N N . ASP A 1 101 ? -16.656 12.952 14.022 1.00 63.94 101 ASP A N 1
ATOM 818 C CA . ASP A 1 101 ? -17.956 12.440 14.481 1.00 63.94 101 ASP A CA 1
ATOM 819 C C . ASP A 1 101 ? -18.375 11.146 13.773 1.00 63.94 101 ASP A C 1
ATOM 821 O O . ASP A 1 101 ? -19.160 10.347 14.283 1.00 63.94 101 ASP A O 1
ATOM 825 N N . GLU A 1 102 ? -17.848 10.925 12.575 1.00 66.25 102 GLU A N 1
ATOM 826 C CA . GLU A 1 102 ? -17.982 9.665 11.865 1.00 66.25 102 GLU A CA 1
ATOM 827 C C . GLU A 1 102 ? -16.788 8.826 12.313 1.00 66.25 102 GLU A C 1
ATOM 829 O O . GLU A 1 102 ? -15.679 9.340 12.283 1.00 66.25 102 GLU A O 1
ATOM 834 N N . ALA A 1 103 ? -16.971 7.576 12.747 1.00 74.06 103 ALA A N 1
ATOM 835 C CA . ALA A 1 103 ? -15.893 6.675 13.189 1.00 74.06 103 ALA A CA 1
ATOM 836 C C . ALA A 1 103 ? -14.933 6.278 12.039 1.00 74.06 103 ALA A C 1
ATOM 838 O O . ALA A 1 103 ? -14.756 5.097 11.723 1.00 74.06 103 ALA A O 1
ATOM 839 N N . GLN A 1 104 ? -14.385 7.285 11.369 1.00 85.69 104 GLN A N 1
ATOM 840 C CA . GLN A 1 104 ? -13.453 7.262 10.271 1.00 85.69 104 GLN A CA 1
ATOM 841 C C . GLN A 1 104 ? -12.086 6.907 10.826 1.00 85.69 104 GLN A C 1
ATOM 843 O O . GLN A 1 104 ? -11.644 7.394 11.866 1.00 85.69 104 GLN A O 1
ATOM 848 N N . PHE A 1 105 ? -11.417 6.040 10.096 1.00 88.81 105 PHE A N 1
ATOM 849 C CA . PHE A 1 105 ? -10.029 5.707 10.313 1.00 88.81 105 PHE A CA 1
ATOM 850 C C . PHE A 1 105 ? -9.278 5.746 8.985 1.00 88.81 105 PHE A C 1
ATOM 852 O O . PHE A 1 105 ? -9.863 5.621 7.902 1.00 88.81 105 PHE A O 1
ATOM 859 N N . ALA A 1 106 ? -7.967 5.884 9.082 1.00 89.38 106 ALA A N 1
ATOM 860 C CA . ALA A 1 106 ? -7.058 5.645 7.982 1.00 89.38 106 ALA A CA 1
ATOM 861 C C . ALA A 1 106 ? -6.036 4.587 8.383 1.00 89.38 106 ALA A C 1
ATOM 863 O O . ALA A 1 106 ? -5.758 4.388 9.564 1.00 89.38 106 ALA A O 1
ATOM 864 N N . ILE A 1 107 ? -5.475 3.900 7.395 1.00 90.31 107 ILE A N 1
ATOM 865 C CA . ILE A 1 107 ? -4.336 3.007 7.612 1.00 90.31 107 ILE A CA 1
ATOM 866 C C . ILE A 1 107 ? -3.158 3.604 6.872 1.00 90.31 107 ILE A C 1
ATOM 868 O O . ILE A 1 107 ? -3.235 3.787 5.659 1.00 90.31 107 ILE A O 1
ATOM 872 N N . ARG A 1 108 ? -2.091 3.909 7.607 1.00 88.56 108 ARG A N 1
ATOM 873 C CA . ARG A 1 108 ? -0.806 4.317 7.047 1.00 88.56 108 ARG A CA 1
ATOM 874 C C . ARG A 1 108 ? 0.047 3.085 6.793 1.00 88.56 108 ARG A C 1
ATOM 876 O O . ARG A 1 108 ? 0.102 2.199 7.642 1.00 88.56 108 ARG A O 1
ATOM 883 N N . TYR A 1 109 ? 0.736 3.061 5.663 1.00 87.62 109 TYR A N 1
ATOM 884 C CA . TYR A 1 109 ? 1.709 2.044 5.298 1.00 87.62 109 TYR A CA 1
ATOM 885 C C . TYR A 1 109 ? 3.030 2.694 4.877 1.00 87.62 109 TYR A C 1
ATOM 887 O O . TYR A 1 109 ? 3.075 3.425 3.890 1.00 87.62 109 TYR A O 1
ATOM 895 N N . TRP A 1 110 ? 4.115 2.417 5.605 1.00 85.94 110 TRP A N 1
ATOM 896 C CA . TRP A 1 110 ? 5.439 2.956 5.278 1.00 85.94 110 TRP A CA 1
ATOM 897 C C . TRP A 1 110 ? 6.156 2.103 4.226 1.00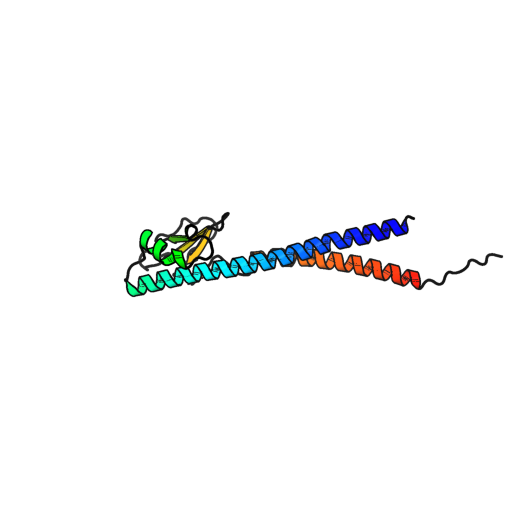 85.94 110 TRP A C 1
ATOM 899 O O . TRP A 1 110 ? 6.583 0.977 4.507 1.00 85.94 110 TRP A O 1
ATOM 909 N N . ARG A 1 111 ? 6.378 2.673 3.036 1.00 77.19 111 ARG A N 1
ATOM 910 C CA . ARG A 1 111 ? 7.070 2.006 1.917 1.00 77.19 111 ARG A CA 1
ATOM 911 C C . ARG A 1 111 ? 8.594 2.082 1.966 1.00 77.19 111 ARG A C 1
ATOM 913 O O . ARG A 1 111 ? 9.256 1.476 1.130 1.00 77.19 111 ARG A O 1
ATOM 920 N N . GLY A 1 112 ? 9.166 2.789 2.939 1.00 76.06 112 GLY A N 1
ATOM 921 C CA . GLY A 1 112 ? 10.615 2.992 3.063 1.00 76.06 112 GLY A CA 1
ATOM 922 C C . GLY A 1 112 ? 11.079 4.400 2.693 1.00 76.06 112 GLY A C 1
ATOM 923 O O . GLY A 1 112 ? 12.074 4.862 3.244 1.00 76.06 112 GLY A O 1
ATOM 924 N N . GLU A 1 113 ? 10.344 5.090 1.821 1.00 77.75 113 GLU A N 1
ATOM 925 C CA . GLU A 1 113 ? 10.668 6.450 1.351 1.00 77.75 113 GLU A CA 1
ATOM 926 C C . GLU A 1 113 ? 9.478 7.426 1.481 1.00 77.75 113 GLU A C 1
ATOM 928 O O . GLU A 1 113 ? 9.644 8.640 1.685 1.00 77.75 113 GLU A O 1
ATOM 933 N N . TRP A 1 114 ? 8.257 6.899 1.402 1.00 80.31 114 TRP A N 1
ATOM 934 C CA . TRP A 1 114 ? 7.015 7.633 1.612 1.00 80.31 114 TRP A CA 1
ATOM 935 C C . TRP A 1 114 ? 5.951 6.754 2.274 1.00 80.31 114 TRP A C 1
ATOM 937 O O . TRP A 1 114 ? 6.069 5.525 2.327 1.00 80.31 114 TRP A O 1
ATOM 947 N N . ASP A 1 115 ? 4.926 7.418 2.795 1.00 83.75 115 ASP A N 1
ATOM 948 C CA . ASP A 1 115 ? 3.747 6.789 3.370 1.00 83.75 115 ASP A CA 1
ATOM 949 C C . ASP A 1 115 ? 2.644 6.659 2.323 1.00 83.75 115 ASP A C 1
ATOM 951 O O . ASP A 1 115 ? 2.377 7.584 1.555 1.00 83.75 115 ASP A O 1
ATOM 955 N N . GLU A 1 116 ? 1.982 5.511 2.335 1.00 85.25 116 GLU A N 1
ATOM 956 C CA . GLU A 1 116 ? 0.739 5.263 1.621 1.00 85.25 116 GLU A CA 1
ATOM 957 C C . GLU A 1 116 ? -0.416 5.212 2.614 1.00 85.25 116 GLU A C 1
ATOM 959 O O . GLU A 1 116 ? -0.244 4.827 3.771 1.00 85.25 116 GLU A O 1
ATOM 964 N N . PHE A 1 117 ? -1.610 5.566 2.157 1.00 85.62 117 PHE A N 1
ATOM 965 C CA . PHE A 1 117 ? -2.784 5.671 3.003 1.00 85.62 117 PHE A CA 1
ATOM 966 C C . PHE A 1 117 ? -3.982 4.956 2.388 1.00 85.62 117 PHE A C 1
ATOM 968 O O . PHE A 1 117 ? -4.236 5.048 1.186 1.00 85.62 117 PHE A O 1
ATOM 975 N N . TYR A 1 118 ? -4.748 4.284 3.242 1.00 88.50 118 TYR A N 1
ATOM 976 C CA . TYR A 1 118 ? -6.131 3.892 2.985 1.00 88.50 118 TYR A CA 1
ATOM 977 C C . TYR A 1 118 ? -7.073 4.809 3.769 1.00 88.50 118 TYR A C 1
ATOM 979 O O . TYR A 1 118 ? -6.853 5.031 4.959 1.00 88.50 118 TYR A O 1
ATOM 987 N N . ASP A 1 119 ? -8.132 5.293 3.126 1.00 87.62 119 ASP A N 1
ATOM 988 C CA . ASP A 1 119 ? -9.187 6.111 3.733 1.00 87.62 119 ASP A CA 1
ATOM 989 C C . ASP A 1 119 ? -10.484 5.298 3.865 1.00 87.62 119 ASP A C 1
ATOM 991 O O . ASP A 1 119 ? -11.077 4.900 2.862 1.00 87.62 119 ASP A O 1
ATOM 995 N N . SER A 1 120 ? -10.963 5.076 5.094 1.00 89.19 120 SER A N 1
ATOM 996 C CA . SER A 1 120 ? -12.214 4.338 5.341 1.00 89.19 120 SER A CA 1
ATOM 997 C C . SER A 1 120 ? -13.471 5.036 4.812 1.00 89.19 120 SER A C 1
ATOM 999 O O . SER A 1 120 ? -14.439 4.350 4.472 1.00 89.19 120 SER A O 1
ATOM 1001 N N . LYS A 1 121 ? -13.473 6.373 4.702 1.00 85.62 121 LYS A N 1
ATOM 1002 C CA . LYS A 1 121 ? -14.633 7.144 4.235 1.00 85.62 121 LYS A CA 1
ATOM 1003 C C . LYS A 1 121 ? -14.827 6.982 2.733 1.00 85.62 121 LYS A C 1
ATOM 1005 O O . LYS A 1 121 ? -15.909 6.620 2.275 1.00 85.62 121 LYS A O 1
ATOM 1010 N N . SER A 1 122 ? -13.772 7.253 1.967 1.00 84.31 122 SER A N 1
ATOM 1011 C CA . SER A 1 122 ? -13.790 7.147 0.504 1.00 84.31 122 SER A CA 1
ATOM 1012 C C . SER A 1 122 ? -13.543 5.721 0.002 1.00 84.31 122 SER A C 1
ATOM 1014 O O . SER A 1 122 ? -13.850 5.424 -1.152 1.00 84.31 122 SER A O 1
ATOM 1016 N N . ARG A 1 123 ? -13.027 4.830 0.863 1.00 85.94 123 ARG A N 1
ATOM 1017 C CA . ARG A 1 123 ? -12.563 3.471 0.529 1.00 85.94 123 ARG A CA 1
ATOM 1018 C C . ARG A 1 123 ? -11.508 3.469 -0.576 1.00 85.94 123 ARG A C 1
ATOM 1020 O O . ARG A 1 123 ? -11.480 2.572 -1.419 1.00 85.94 123 ARG A O 1
ATOM 1027 N N . GLN A 1 124 ? -10.662 4.496 -0.590 1.00 84.12 124 GLN A N 1
ATOM 1028 C CA . GLN A 1 124 ? -9.601 4.674 -1.578 1.00 84.12 124 GLN A CA 1
ATOM 1029 C C . GLN A 1 124 ? 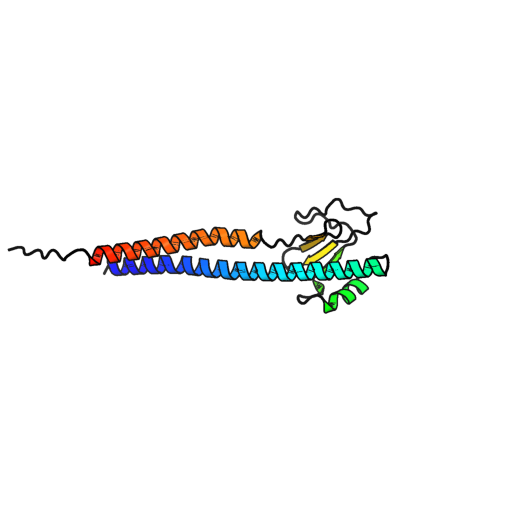-8.219 4.504 -0.953 1.00 84.12 124 GLN A C 1
ATOM 1031 O O . GLN A 1 124 ? -8.025 4.719 0.243 1.00 84.12 124 GLN A O 1
ATOM 1036 N N . THR A 1 125 ? -7.265 4.117 -1.798 1.00 84.00 125 THR A N 1
ATOM 1037 C CA . THR A 1 125 ? -5.844 3.991 -1.473 1.00 84.00 125 THR A CA 1
ATOM 1038 C C . THR A 1 125 ? -5.035 4.994 -2.285 1.00 84.00 125 THR A C 1
ATOM 1040 O O . THR A 1 125 ? -5.379 5.264 -3.434 1.00 84.00 125 THR A O 1
ATOM 1043 N N . THR A 1 126 ? -3.936 5.500 -1.730 1.00 79.31 126 THR A N 1
ATOM 1044 C CA . THR A 1 126 ? -2.934 6.276 -2.490 1.00 79.31 126 THR A CA 1
ATOM 1045 C C . THR A 1 126 ? -2.123 5.420 -3.457 1.00 79.31 126 THR A C 1
ATOM 1047 O O . THR A 1 126 ? -1.648 5.926 -4.471 1.00 79.31 126 THR A O 1
ATOM 1050 N N . LEU A 1 127 ? -2.017 4.117 -3.178 1.00 75.00 127 LEU A N 1
ATOM 1051 C CA . LEU A 1 127 ? -1.473 3.128 -4.102 1.00 75.00 127 LEU A CA 1
ATOM 1052 C C . LEU A 1 127 ? -2.392 3.011 -5.317 1.00 75.00 127 LEU A C 1
ATOM 1054 O O . LEU A 1 127 ? -3.454 2.384 -5.251 1.00 75.00 127 LEU A O 1
ATOM 1058 N N . ASP A 1 128 ? -1.964 3.630 -6.412 1.00 68.06 128 ASP A N 1
ATOM 1059 C CA . ASP A 1 128 ? -2.602 3.525 -7.716 1.00 68.06 128 ASP A CA 1
ATOM 1060 C C . ASP A 1 128 ? -1.790 2.584 -8.618 1.00 68.06 128 ASP A C 1
ATOM 1062 O O . ASP A 1 128 ? -0.559 2.640 -8.678 1.00 68.06 128 ASP A O 1
ATOM 1066 N N . ASP A 1 129 ? -2.483 1.713 -9.350 1.00 56.94 129 ASP A N 1
ATOM 1067 C CA . ASP A 1 129 ? -1.867 0.649 -10.155 1.00 56.94 129 ASP A CA 1
ATOM 1068 C C . ASP A 1 129 ? -1.129 1.187 -11.394 1.00 56.94 129 ASP A C 1
ATOM 1070 O O . ASP A 1 129 ? -0.490 0.426 -12.124 1.00 56.94 129 ASP A O 1
ATOM 1074 N N . THR A 1 130 ? -1.255 2.486 -11.681 1.00 52.84 130 THR A N 1
ATOM 1075 C CA . THR A 1 130 ? -0.993 3.027 -13.019 1.00 52.84 130 THR A CA 1
ATOM 1076 C C . THR A 1 130 ? -0.035 4.213 -13.082 1.00 52.84 130 THR A C 1
ATOM 1078 O O . THR A 1 130 ? 0.594 4.396 -14.126 1.00 52.84 130 THR A O 1
ATOM 1081 N N . SER A 1 131 ? 0.131 5.015 -12.027 1.00 53.94 131 SER A N 1
ATOM 1082 C CA . SER A 1 131 ? 0.814 6.311 -12.176 1.00 53.94 131 SER A CA 1
ATOM 1083 C C . SER A 1 131 ? 2.326 6.163 -12.399 1.00 53.94 131 SER A C 1
ATOM 1085 O O . SER A 1 131 ? 2.851 6.694 -13.376 1.00 53.94 131 SER A O 1
ATOM 1087 N N . GLU A 1 132 ? 3.016 5.361 -11.586 1.00 54.78 132 GLU A N 1
ATOM 1088 C CA . GLU A 1 132 ? 4.476 5.233 -11.677 1.00 54.78 132 GLU A CA 1
ATOM 1089 C C . GLU A 1 132 ? 4.913 4.316 -12.822 1.00 54.78 132 GLU A C 1
ATOM 1091 O O . GLU A 1 132 ? 5.790 4.673 -13.607 1.00 54.78 132 GLU A O 1
ATOM 1096 N N . ALA A 1 133 ? 4.263 3.161 -12.986 1.00 51.31 133 ALA A N 1
ATOM 1097 C CA . ALA A 1 133 ? 4.603 2.224 -14.056 1.00 51.31 133 ALA A CA 1
ATOM 1098 C C . ALA A 1 133 ? 4.360 2.830 -15.450 1.00 51.31 133 ALA A C 1
ATOM 1100 O O . ALA A 1 133 ? 5.146 2.601 -16.369 1.00 51.31 133 ALA A O 1
ATOM 1101 N N . SER A 1 134 ? 3.310 3.646 -15.623 1.00 55.66 134 SER A N 1
ATOM 1102 C CA . SER A 1 134 ? 3.007 4.250 -16.927 1.00 55.66 134 SER A CA 1
ATOM 1103 C C . SER A 1 134 ? 4.041 5.284 -17.375 1.00 55.66 134 SER A C 1
ATOM 1105 O O . SER A 1 134 ? 4.268 5.408 -18.580 1.00 55.66 134 SER A O 1
ATOM 1107 N N . PHE A 1 135 ? 4.688 5.992 -16.444 1.00 57.75 135 PHE A N 1
ATOM 1108 C CA . PHE A 1 135 ? 5.734 6.962 -16.765 1.00 57.75 135 PHE A CA 1
ATOM 1109 C C . PHE A 1 135 ? 6.968 6.261 -17.353 1.00 57.75 135 PHE A C 1
ATOM 1111 O O . PHE A 1 135 ? 7.370 6.545 -18.482 1.00 57.75 135 PHE A O 1
ATOM 1118 N N . TRP A 1 136 ? 7.481 5.244 -16.654 1.00 57.44 136 TRP A N 1
ATOM 1119 C CA . TRP A 1 136 ? 8.638 4.466 -17.108 1.00 57.44 136 TRP A CA 1
ATOM 1120 C C . TRP A 1 136 ? 8.358 3.673 -18.391 1.00 57.44 136 TRP A C 1
ATOM 1122 O O . TRP A 1 136 ? 9.239 3.540 -19.241 1.00 57.44 136 TRP A O 1
ATOM 1132 N N . ILE A 1 137 ? 7.129 3.181 -18.587 1.00 62.16 137 ILE A N 1
ATOM 1133 C CA . ILE A 1 137 ? 6.734 2.478 -19.819 1.00 62.16 137 ILE A CA 1
ATOM 1134 C C . ILE A 1 137 ? 6.647 3.443 -21.015 1.00 62.16 137 ILE A C 1
ATOM 1136 O O . ILE A 1 137 ? 7.086 3.103 -22.112 1.00 62.16 137 ILE A O 1
ATOM 1140 N N . LYS A 1 138 ? 6.117 4.659 -20.839 1.00 62.31 138 LYS A N 1
ATOM 1141 C CA . LYS A 1 138 ? 6.009 5.633 -21.939 1.00 62.31 138 LYS A CA 1
ATOM 1142 C C . LYS A 1 138 ? 7.372 6.110 -22.430 1.00 62.31 138 LYS A C 1
ATOM 1144 O O . LYS A 1 138 ? 7.601 6.124 -23.640 1.00 62.31 138 LYS A O 1
ATOM 1149 N N . ASP A 1 139 ? 8.275 6.434 -21.513 1.00 64.00 139 ASP A N 1
ATOM 1150 C CA . ASP A 1 139 ? 9.604 6.926 -21.880 1.00 64.00 139 ASP A CA 1
ATOM 1151 C C . ASP A 1 139 ? 10.481 5.805 -22.448 1.00 64.00 139 ASP A C 1
ATOM 1153 O O . ASP A 1 139 ? 11.226 6.012 -23.406 1.00 64.00 139 ASP A O 1
ATOM 1157 N N . SER A 1 140 ? 10.334 4.580 -21.937 1.00 62.53 140 SER A N 1
ATOM 1158 C CA . SER A 1 140 ? 11.051 3.417 -22.464 1.00 62.53 140 SER A CA 1
ATOM 1159 C C . SER A 1 140 ? 10.644 3.075 -23.903 1.00 62.53 140 SER A C 1
ATOM 1161 O O . SER A 1 140 ? 11.520 2.799 -24.726 1.00 62.53 140 SER A O 1
ATOM 1163 N N . LEU A 1 141 ? 9.360 3.183 -24.267 1.00 67.62 141 LEU A N 1
ATOM 1164 C CA . LEU A 1 141 ? 8.892 2.956 -25.644 1.00 67.62 141 LEU A CA 1
ATOM 1165 C C . LEU A 1 141 ? 9.630 3.824 -26.671 1.00 67.62 141 LEU A C 1
ATOM 1167 O O . LEU A 1 141 ? 9.942 3.339 -27.760 1.00 67.62 141 LEU A O 1
ATOM 1171 N N . ILE A 1 142 ? 9.970 5.069 -26.326 1.00 70.88 142 ILE A N 1
ATOM 1172 C CA . ILE A 1 142 ? 10.738 5.968 -27.200 1.00 70.88 142 ILE A CA 1
ATOM 1173 C C . ILE A 1 142 ? 12.118 5.366 -27.507 1.00 70.88 142 ILE A C 1
ATOM 1175 O O . ILE A 1 142 ? 12.526 5.309 -28.669 1.00 70.88 142 ILE A O 1
ATOM 1179 N N . PHE A 1 143 ? 12.813 4.840 -26.494 1.00 67.69 143 PHE A N 1
ATOM 1180 C CA . PHE A 1 143 ? 14.109 4.177 -26.675 1.00 67.69 143 PHE A CA 1
ATOM 1181 C C . PHE A 1 143 ? 13.998 2.878 -27.484 1.00 67.69 143 PHE A C 1
ATOM 1183 O O . PHE A 1 143 ? 14.862 2.606 -28.323 1.00 67.69 143 PHE A O 1
ATOM 1190 N N . GLY A 1 144 ? 12.916 2.115 -27.297 1.00 66.00 144 GLY A N 1
ATOM 1191 C CA . GLY A 1 144 ? 12.616 0.925 -28.098 1.00 66.00 144 GLY A CA 1
ATOM 1192 C C . GLY A 1 144 ? 12.454 1.241 -29.592 1.00 66.00 144 GLY A C 1
ATOM 1193 O O . GLY A 1 144 ? 13.063 0.579 -30.438 1.00 66.00 144 GLY A O 1
ATOM 1194 N N . TRP A 1 145 ? 11.707 2.297 -29.933 1.00 73.19 145 TRP A N 1
ATOM 1195 C CA . TRP A 1 145 ? 11.518 2.735 -31.324 1.00 73.19 145 TRP A CA 1
ATOM 1196 C C . TRP A 1 145 ? 12.808 3.248 -31.974 1.00 73.19 145 TRP A C 1
ATOM 1198 O O . TRP A 1 145 ? 13.066 2.943 -33.141 1.00 73.19 145 TRP A O 1
ATOM 1208 N N . ILE A 1 146 ? 13.648 3.969 -31.224 1.00 73.06 146 ILE A N 1
ATOM 1209 C CA . ILE A 1 146 ? 14.965 4.421 -31.702 1.00 73.06 146 ILE A CA 1
ATOM 1210 C C . ILE A 1 146 ? 15.861 3.215 -32.020 1.00 73.06 146 ILE A C 1
ATOM 1212 O O . ILE A 1 146 ? 16.466 3.160 -33.095 1.00 73.06 146 ILE A O 1
ATOM 1216 N N . GLY A 1 147 ? 15.906 2.217 -31.130 1.00 67.12 147 GLY A N 1
ATOM 1217 C CA . GLY A 1 147 ? 16.662 0.980 -31.348 1.00 67.12 147 GLY A CA 1
ATOM 1218 C C . GLY A 1 147 ? 16.206 0.223 -32.600 1.00 67.12 147 GLY A C 1
ATOM 1219 O O . GLY A 1 147 ? 17.036 -0.162 -33.432 1.00 67.12 147 GLY A O 1
ATOM 1220 N N . LEU A 1 148 ? 14.889 0.080 -32.786 1.00 72.88 148 LEU A N 1
ATOM 1221 C CA . LEU A 1 148 ? 14.305 -0.575 -33.959 1.00 72.88 148 LEU A CA 1
ATOM 1222 C C . LEU A 1 148 ? 14.645 0.173 -35.262 1.00 72.88 148 LEU A C 1
ATOM 1224 O O . LEU A 1 148 ? 15.050 -0.448 -36.246 1.00 72.88 148 LEU A O 1
ATOM 1228 N N . GLY A 1 149 ? 14.548 1.506 -35.266 1.00 72.81 149 GLY A N 1
ATOM 1229 C CA . GLY A 1 149 ? 14.890 2.339 -36.425 1.00 72.81 149 GLY A CA 1
ATOM 1230 C C . GLY A 1 149 ? 16.361 2.209 -36.845 1.00 72.81 149 GLY A C 1
ATOM 1231 O O . GLY A 1 149 ? 16.673 2.065 -38.035 1.00 72.81 149 GLY A O 1
ATOM 1232 N N . CYS A 1 150 ? 17.277 2.172 -35.874 1.00 71.44 150 CYS A N 1
ATOM 1233 C CA . CYS A 1 150 ? 18.701 1.928 -36.113 1.00 71.44 150 CYS A CA 1
ATOM 1234 C C . CYS A 1 150 ? 18.962 0.525 -36.696 1.00 71.44 150 CYS A C 1
ATOM 1236 O O . CYS A 1 150 ? 19.734 0.380 -37.646 1.00 71.44 150 CYS A O 1
ATOM 1238 N N . ALA A 1 151 ? 18.277 -0.508 -36.198 1.00 69.88 151 ALA A N 1
ATOM 1239 C CA . ALA A 1 151 ? 18.415 -1.869 -36.720 1.00 69.88 151 ALA A CA 1
ATOM 1240 C C . ALA A 1 151 ? 17.876 -2.000 -38.160 1.00 69.88 151 ALA A C 1
ATOM 1242 O O . ALA A 1 151 ? 18.538 -2.574 -39.032 1.00 69.88 151 ALA A O 1
ATOM 1243 N N . CYS A 1 152 ? 16.704 -1.421 -38.443 1.00 75.44 152 CYS A N 1
ATOM 1244 C CA . CYS A 1 152 ? 16.096 -1.450 -39.773 1.00 75.44 152 CYS A CA 1
ATOM 1245 C C . CYS A 1 152 ? 16.934 -0.695 -40.817 1.00 75.44 152 CYS A C 1
ATOM 1247 O O . CYS A 1 152 ? 17.111 -1.195 -41.931 1.00 75.44 152 CYS A O 1
ATOM 1249 N N . SER A 1 153 ? 17.499 0.466 -40.471 1.00 71.81 153 SER A N 1
ATOM 1250 C CA . SER A 1 153 ? 18.375 1.229 -41.376 1.00 71.81 153 SER A CA 1
ATOM 1251 C C . SER A 1 153 ? 19.689 0.491 -41.688 1.00 71.81 153 SER A C 1
ATOM 1253 O O . SER A 1 153 ? 20.116 0.442 -42.849 1.00 71.81 153 SER A O 1
ATOM 1255 N N . GLY A 1 154 ? 20.289 -0.180 -40.697 1.00 66.44 154 GLY A N 1
ATOM 1256 C CA . GLY A 1 154 ? 21.443 -1.064 -40.898 1.00 66.44 154 GLY A CA 1
ATOM 1257 C C . GLY A 1 154 ? 21.141 -2.247 -41.830 1.00 66.44 154 GLY A C 1
ATOM 1258 O O . GLY A 1 154 ? 21.926 -2.565 -42.727 1.00 66.44 154 GLY A O 1
ATOM 1259 N N . TRP A 1 155 ? 19.967 -2.867 -41.689 1.00 73.50 155 TRP A N 1
ATOM 1260 C CA . TRP A 1 155 ? 19.544 -3.961 -42.566 1.00 73.50 155 TRP A CA 1
ATOM 1261 C C . TRP A 1 155 ? 19.270 -3.498 -44.006 1.00 73.50 155 TRP A C 1
ATOM 1263 O O . TRP A 1 155 ? 19.726 -4.136 -44.960 1.00 73.50 155 TRP A O 1
ATOM 1273 N N . LEU A 1 156 ? 18.584 -2.364 -44.185 1.00 71.00 156 LEU A N 1
ATOM 1274 C CA . LEU A 1 156 ? 18.301 -1.771 -45.498 1.00 71.00 156 LEU A CA 1
ATOM 1275 C C . LEU A 1 156 ? 19.586 -1.412 -46.253 1.00 71.00 156 LEU A C 1
ATOM 1277 O O . LEU A 1 156 ? 19.741 -1.792 -47.416 1.00 71.00 156 LEU A O 1
ATOM 1281 N N . THR A 1 157 ? 20.543 -0.759 -45.589 1.00 71.56 157 THR A N 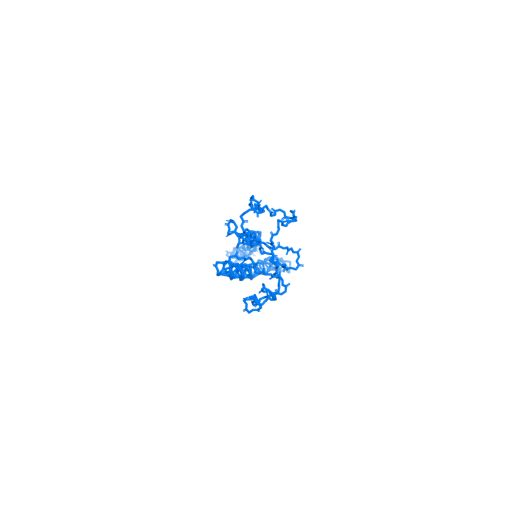1
ATOM 1282 C CA . THR A 1 157 ? 21.838 -0.414 -46.198 1.00 71.56 157 THR A CA 1
ATOM 1283 C C . THR A 1 157 ? 22.641 -1.657 -46.587 1.00 71.56 157 THR A C 1
ATOM 1285 O O . THR A 1 157 ? 23.208 -1.703 -47.681 1.00 71.56 157 THR A O 1
ATOM 1288 N N . ALA A 1 158 ? 22.629 -2.714 -45.767 1.00 70.00 158 ALA A N 1
ATOM 1289 C CA . ALA A 1 158 ? 23.259 -3.990 -46.106 1.00 70.00 158 ALA A CA 1
ATOM 1290 C C . ALA A 1 158 ? 22.596 -4.678 -47.318 1.00 70.00 158 ALA A C 1
ATOM 1292 O O . ALA A 1 158 ? 23.288 -5.253 -48.166 1.00 70.00 158 ALA A O 1
ATOM 1293 N N . ARG A 1 159 ? 21.263 -4.605 -47.434 1.00 73.38 159 ARG A N 1
ATOM 1294 C CA . ARG A 1 159 ? 20.496 -5.242 -48.517 1.00 73.38 159 ARG A CA 1
ATOM 1295 C C . ARG A 1 159 ? 20.648 -4.514 -49.853 1.00 73.38 159 ARG A C 1
ATOM 1297 O O . ARG A 1 159 ? 20.824 -5.176 -50.875 1.00 73.38 159 ARG A O 1
ATOM 1304 N N . VAL A 1 160 ? 20.644 -3.178 -49.846 1.00 72.00 160 VAL A N 1
ATOM 1305 C CA . VAL A 1 160 ? 20.921 -2.351 -51.038 1.00 72.00 160 VAL A CA 1
ATOM 1306 C C . VAL A 1 160 ? 22.321 -2.648 -51.577 1.00 72.00 160 VAL A C 1
ATOM 1308 O O . VAL A 1 160 ? 22.501 -2.800 -52.784 1.00 72.00 160 VAL A O 1
ATOM 1311 N N . ARG A 1 161 ? 23.302 -2.853 -50.690 1.00 60.53 161 ARG A N 1
ATOM 1312 C CA . ARG A 1 161 ? 24.679 -3.172 -51.083 1.00 60.53 161 ARG A CA 1
ATOM 1313 C C . ARG A 1 161 ? 24.835 -4.517 -51.784 1.00 60.53 161 ARG A C 1
ATOM 1315 O O . ARG A 1 161 ? 25.602 -4.610 -52.733 1.00 60.53 161 ARG A O 1
ATOM 1322 N N . LYS A 1 162 ? 24.099 -5.547 -51.352 1.00 64.25 162 LYS A N 1
ATOM 1323 C CA . LYS A 1 162 ? 24.104 -6.864 -52.018 1.00 64.25 162 LYS A CA 1
ATOM 1324 C C . LYS A 1 162 ? 23.488 -6.831 -53.421 1.00 64.25 162 LYS A C 1
ATOM 1326 O O . LYS A 1 162 ? 23.745 -7.739 -54.201 1.00 64.25 162 LYS A O 1
ATOM 1331 N N . LYS A 1 163 ? 22.677 -5.814 -53.737 1.00 64.81 163 LYS A N 1
ATOM 1332 C CA . LYS A 1 163 ? 22.030 -5.653 -55.045 1.00 64.81 163 LYS A CA 1
ATOM 1333 C C . LYS A 1 163 ? 22.797 -4.767 -56.025 1.00 64.81 163 LYS A C 1
ATOM 1335 O O . LYS A 1 163 ? 22.368 -4.697 -57.170 1.00 64.81 163 LYS A O 1
ATOM 1340 N N . GLN A 1 164 ? 23.893 -4.106 -55.637 1.00 55.09 164 GLN A N 1
ATOM 1341 C CA . GLN A 1 164 ? 24.733 -3.434 -56.628 1.00 55.09 164 GLN A CA 1
ATOM 1342 C C . GLN A 1 164 ? 25.552 -4.491 -57.381 1.00 55.09 164 GLN A C 1
ATOM 1344 O O . GLN A 1 164 ? 26.453 -5.078 -56.777 1.00 55.09 164 GLN A O 1
ATOM 1349 N N . PRO A 1 165 ? 25.271 -4.757 -58.674 1.00 56.19 165 PRO A N 1
ATOM 1350 C CA . PRO A 1 165 ? 26.167 -5.572 -59.471 1.00 56.19 165 PRO A CA 1
ATOM 1351 C C . PRO A 1 165 ? 27.517 -4.865 -59.485 1.00 56.19 165 PRO A C 1
ATOM 1353 O O . PRO A 1 165 ? 27.592 -3.659 -59.733 1.00 56.19 165 PRO A O 1
ATOM 1356 N N . SER A 1 166 ? 28.578 -5.604 -59.176 1.00 61.91 166 SER A N 1
ATOM 1357 C CA . SER A 1 166 ? 29.945 -5.145 -59.364 1.00 61.91 166 SER A CA 1
ATOM 1358 C C . SER A 1 166 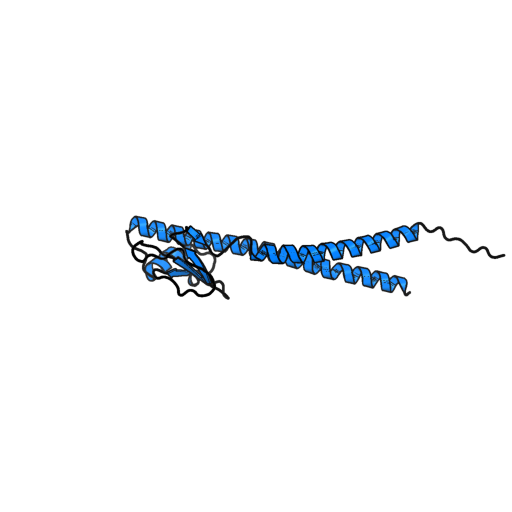? 30.099 -4.756 -60.833 1.00 61.91 166 SER A C 1
ATOM 1360 O O . SER A 1 166 ? 30.329 -5.623 -61.675 1.00 61.91 166 SER A O 1
ATOM 1362 N N . ARG A 1 167 ? 29.921 -3.469 -61.161 1.00 57.34 167 ARG A N 1
ATOM 1363 C CA . ARG A 1 167 ? 30.365 -2.918 -62.439 1.00 57.34 167 ARG A CA 1
ATOM 1364 C C . ARG A 1 167 ? 31.878 -3.079 -62.420 1.00 57.34 167 ARG A C 1
ATOM 1366 O O . ARG A 1 167 ? 32.586 -2.248 -61.854 1.00 57.34 167 ARG A O 1
ATOM 1373 N N . ARG A 1 168 ? 32.343 -4.216 -62.947 1.00 53.19 168 ARG A N 1
ATOM 1374 C CA . ARG A 1 168 ? 33.717 -4.394 -63.393 1.00 53.19 168 ARG A CA 1
ATOM 1375 C C . ARG A 1 168 ? 33.977 -3.215 -64.310 1.00 53.19 168 ARG A C 1
ATOM 1377 O O . ARG A 1 168 ? 33.348 -3.084 -65.354 1.00 53.19 168 ARG A O 1
ATOM 1384 N N . LEU A 1 169 ? 34.840 -2.322 -63.851 1.00 56.22 169 LEU A N 1
ATOM 1385 C CA . LEU A 1 169 ? 35.571 -1.433 -64.727 1.00 56.22 169 LEU A CA 1
ATOM 1386 C C . LEU A 1 169 ? 36.506 -2.341 -65.532 1.00 56.22 169 LEU A C 1
ATOM 1388 O O . LEU A 1 169 ? 37.654 -2.538 -65.149 1.00 56.22 169 LEU A O 1
ATOM 1392 N N . GLU A 1 170 ? 35.975 -2.960 -66.584 1.00 55.44 170 GLU A N 1
ATOM 1393 C CA . GLU A 1 170 ? 36.780 -3.294 -67.752 1.00 55.44 170 GLU A CA 1
ATOM 1394 C C . GLU A 1 170 ? 37.141 -1.943 -68.363 1.00 55.44 170 GLU A C 1
ATOM 1396 O O . GLU A 1 170 ? 36.306 -1.240 -68.931 1.00 55.44 170 GLU A O 1
ATOM 1401 N N . ARG A 1 171 ? 38.352 -1.496 -68.041 1.00 54.53 171 ARG A N 1
ATOM 1402 C CA . ARG A 1 171 ? 38.991 -0.362 -68.683 1.00 54.53 171 ARG A CA 1
ATOM 1403 C C . ARG A 1 171 ? 40.108 -0.983 -69.515 1.00 54.53 171 ARG A C 1
ATOM 1405 O O . ARG A 1 171 ? 41.151 -1.317 -68.954 1.00 54.53 171 ARG A O 1
ATOM 1412 N N . ASP A 1 172 ? 39.783 -1.239 -70.778 1.00 57.66 172 ASP A N 1
ATOM 1413 C CA . ASP A 1 172 ? 40.757 -1.390 -71.862 1.00 57.66 172 ASP A CA 1
ATOM 1414 C C . ASP A 1 172 ? 41.507 -0.065 -72.078 1.00 57.66 172 ASP A C 1
ATOM 1416 O O . ASP A 1 172 ? 40.894 1.011 -71.841 1.00 57.66 172 ASP A O 1
#

Radius of gyration: 28.22 Å; chains: 1; bounding box: 60×30×92 Å

Foldseek 3Di:
DVVVVVLVVLVVLLVVLVVLLVVLLVVLVVVLVVLVLVVVLQLVLVVQQVVCCVVPVAGDDPVRSLVSSVPSDPPDSVQKDKAQDDPDPPPDDDQDPDDNVPSKIKIWGDPPPDIKIATPVVRDIPSDSDDPSVVSNVVSVVSVVVSVVSVVVSVVVVVVVVPPDPPPPPDD

pLDDT: mean 75.05, std 12.21, range [51.09, 96.12]